Protein AF-A0A6I9N8L1-F1 (afdb_monomer_lite)

Secondary structure (DSSP, 8-state):
--HHHHHHHHHTT-------SS-GGGS-HHHHHHHHHHHHHHTT-S-EEEETTEEEETTEEE-TTSSEEEPPGGGSPP-SSSEEEEEETTTTEEEEEEHHHHHHHHHTT--EEEEEESPPP--

Structure (mmCIF, N/CA/C/O backbone):
data_AF-A0A6I9N8L1-F1
#
_entry.id   AF-A0A6I9N8L1-F1
#
loop_
_atom_site.group_PDB
_atom_site.id
_atom_site.type_symbol
_atom_site.label_atom_id
_atom_site.label_alt_id
_atom_site.label_comp_id
_atom_site.label_asym_id
_atom_site.label_entity_id
_atom_site.label_seq_id
_atom_site.pdbx_PDB_ins_code
_atom_site.Cartn_x
_atom_site.Cartn_y
_atom_site.Cartn_z
_atom_site.occupancy
_atom_site.B_iso_or_equiv
_atom_site.auth_seq_id
_atom_site.auth_comp_id
_atom_site.auth_asym_id
_atom_site.auth_atom_id
_atom_site.pdbx_PDB_model_num
ATOM 1 N N . MET A 1 1 ? 20.860 2.626 -5.245 1.00 82.62 1 MET A N 1
ATOM 2 C CA . MET A 1 1 ? 20.860 1.253 -5.802 1.00 82.62 1 MET A CA 1
ATOM 3 C C . MET A 1 1 ? 20.685 1.352 -7.313 1.00 82.62 1 MET A C 1
ATOM 5 O O . MET A 1 1 ? 19.944 2.225 -7.740 1.00 82.62 1 MET A O 1
ATOM 9 N N . SER A 1 2 ? 21.372 0.545 -8.127 1.00 91.19 2 SER A N 1
ATOM 10 C CA . SER A 1 2 ? 21.155 0.549 -9.584 1.00 91.19 2 SER A CA 1
ATOM 11 C C . SER A 1 2 ? 20.010 -0.390 -9.970 1.00 91.19 2 SER A C 1
ATOM 13 O O . SER A 1 2 ? 19.742 -1.364 -9.262 1.00 91.19 2 SER A O 1
ATOM 15 N N . LEU A 1 3 ? 19.382 -0.153 -11.124 1.00 91.50 3 LEU A N 1
ATOM 16 C CA . LEU A 1 3 ? 18.316 -1.021 -11.636 1.00 91.50 3 LEU A CA 1
ATOM 17 C C . LEU A 1 3 ? 18.774 -2.483 -11.789 1.00 91.50 3 LEU A C 1
ATOM 19 O O . LEU A 1 3 ? 18.059 -3.405 -11.408 1.00 91.50 3 LEU A O 1
ATOM 23 N N . CYS A 1 4 ? 20.001 -2.697 -12.273 1.00 93.75 4 CYS A N 1
ATOM 24 C CA . CYS A 1 4 ? 20.590 -4.032 -12.393 1.00 93.75 4 CYS A CA 1
ATOM 25 C C . CYS A 1 4 ? 20.714 -4.722 -11.025 1.00 93.75 4 CYS A C 1
ATOM 27 O O . CYS A 1 4 ? 20.247 -5.847 -10.860 1.00 93.75 4 CYS A O 1
ATOM 29 N N . SER A 1 5 ? 21.258 -4.026 -10.017 1.00 94.06 5 SER A N 1
ATOM 30 C CA . SER A 1 5 ? 21.367 -4.587 -8.662 1.00 94.06 5 SER A CA 1
ATOM 31 C C . SER A 1 5 ? 20.002 -4.903 -8.044 1.00 94.06 5 SER A C 1
ATOM 33 O O . SER A 1 5 ? 19.871 -5.885 -7.322 1.00 94.06 5 SER A O 1
ATOM 35 N N . PHE A 1 6 ? 18.974 -4.111 -8.358 1.00 92.81 6 PHE A N 1
ATOM 36 C CA . PHE A 1 6 ? 17.613 -4.341 -7.879 1.00 92.81 6 PHE A CA 1
ATOM 37 C C . PHE A 1 6 ? 17.003 -5.619 -8.458 1.00 92.81 6 PHE A C 1
ATOM 39 O O . PHE A 1 6 ? 16.453 -6.435 -7.719 1.00 92.81 6 PHE A O 1
ATOM 46 N N . HIS A 1 7 ? 17.161 -5.841 -9.765 1.00 92.38 7 HIS A N 1
ATOM 47 C CA . HIS A 1 7 ? 16.739 -7.093 -10.390 1.00 92.38 7 HIS A CA 1
ATOM 48 C C . HIS A 1 7 ? 17.521 -8.301 -9.871 1.00 92.38 7 HIS A C 1
ATOM 50 O O . HIS A 1 7 ? 16.920 -9.344 -9.619 1.00 92.38 7 HIS A O 1
ATOM 56 N N . ALA A 1 8 ? 18.834 -8.160 -9.674 1.00 95.12 8 ALA A N 1
ATOM 57 C CA . ALA A 1 8 ? 19.666 -9.227 -9.129 1.00 95.12 8 ALA A CA 1
ATOM 58 C C . ALA A 1 8 ? 19.215 -9.635 -7.717 1.00 95.12 8 ALA A C 1
ATOM 60 O O . ALA A 1 8 ? 19.004 -10.821 -7.471 1.00 95.12 8 ALA A O 1
ATOM 61 N N . GLY A 1 9 ? 18.978 -8.666 -6.825 1.00 94.06 9 GLY A N 1
ATOM 62 C CA . GLY A 1 9 ? 18.493 -8.950 -5.472 1.00 94.06 9 GLY A CA 1
ATOM 63 C C . GLY A 1 9 ? 17.115 -9.617 -5.465 1.00 94.06 9 GLY A C 1
ATOM 64 O O . GLY A 1 9 ? 16.893 -10.584 -4.744 1.00 94.06 9 GLY A O 1
ATOM 65 N N . ARG A 1 10 ? 16.199 -9.205 -6.353 1.00 90.50 10 ARG A N 1
ATOM 66 C CA . ARG A 1 10 ? 14.907 -9.898 -6.507 1.00 90.50 10 ARG A CA 1
ATOM 67 C C . ARG A 1 10 ? 15.046 -11.336 -6.989 1.00 90.50 10 ARG A C 1
ATOM 69 O O . ARG A 1 10 ? 14.332 -12.202 -6.499 1.00 90.50 10 ARG A O 1
ATOM 76 N N . CYS A 1 11 ? 15.962 -11.604 -7.919 1.00 91.88 11 CYS A N 1
ATOM 77 C CA . CYS A 1 11 ? 16.261 -12.972 -8.345 1.00 91.88 11 CYS A CA 1
ATOM 78 C C . CYS A 1 11 ? 16.812 -13.817 -7.184 1.00 91.88 11 CYS A C 1
ATOM 80 O O . CYS A 1 11 ? 16.545 -15.014 -7.111 1.00 91.88 11 CYS A O 1
ATOM 82 N N . HIS A 1 12 ? 17.552 -13.189 -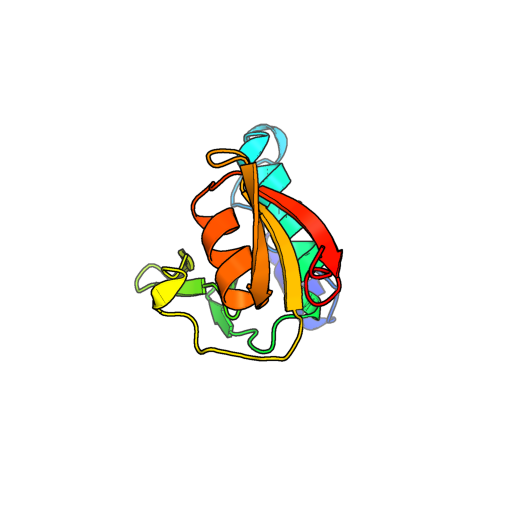6.270 1.00 94.50 12 HIS A N 1
ATOM 83 C CA . HIS A 1 12 ? 18.062 -13.807 -5.049 1.00 94.50 12 HIS A CA 1
ATOM 84 C C . HIS A 1 12 ? 17.000 -13.942 -3.936 1.00 94.50 12 HIS A C 1
ATOM 86 O O . HIS A 1 12 ? 17.258 -14.557 -2.908 1.00 94.50 12 HIS A O 1
ATOM 92 N N . SER A 1 13 ? 15.773 -13.454 -4.159 1.00 89.38 13 SER A N 1
ATOM 93 C CA . SER A 1 13 ? 14.690 -13.398 -3.161 1.00 89.38 13 SER A CA 1
ATOM 94 C C . SER A 1 13 ? 14.973 -12.467 -1.976 1.00 89.38 13 SER A C 1
ATOM 96 O O . SER A 1 13 ? 14.415 -12.647 -0.893 1.00 89.38 13 SER A O 1
ATOM 98 N N . ASP A 1 14 ? 15.803 -11.443 -2.180 1.00 92.12 14 ASP A N 1
ATOM 99 C CA . ASP A 1 14 ? 15.975 -10.375 -1.199 1.00 92.12 14 ASP A CA 1
ATOM 100 C C . ASP A 1 14 ? 14.643 -9.616 -1.016 1.00 92.12 14 ASP A C 1
ATOM 102 O O . ASP A 1 14 ? 13.927 -9.390 -2.002 1.00 92.12 14 ASP A O 1
ATOM 106 N N . PRO A 1 15 ? 14.297 -9.168 0.209 1.00 88.69 15 PRO A N 1
ATOM 107 C CA . PRO A 1 15 ? 13.039 -8.476 0.507 1.00 88.69 15 PRO A CA 1
ATOM 108 C C . PRO A 1 15 ? 13.063 -7.018 0.012 1.00 88.69 15 PRO A C 1
ATOM 110 O O . PRO A 1 15 ? 13.051 -6.063 0.789 1.00 88.69 15 PRO A O 1
ATOM 113 N N . LEU A 1 16 ? 13.146 -6.842 -1.307 1.00 90.88 16 LEU A N 1
ATOM 114 C CA . LEU A 1 16 ? 13.288 -5.555 -1.977 1.00 90.88 16 LEU A CA 1
ATOM 115 C C . LEU A 1 16 ? 11.949 -5.047 -2.515 1.00 90.88 16 LEU A C 1
ATOM 117 O O . LEU A 1 16 ? 11.338 -5.642 -3.409 1.00 90.88 16 LEU A O 1
ATOM 121 N N . PHE A 1 17 ? 11.552 -3.871 -2.035 1.00 90.75 17 PHE A N 1
ATOM 122 C CA . PHE A 1 17 ? 10.328 -3.186 -2.441 1.00 90.75 17 PHE A CA 1
ATOM 123 C C . PHE A 1 17 ? 10.644 -2.023 -3.375 1.00 90.75 17 PHE A C 1
ATOM 125 O O . PHE A 1 17 ? 11.587 -1.263 -3.153 1.00 90.75 17 PHE A O 1
ATOM 132 N N . PHE A 1 18 ? 9.852 -1.885 -4.436 1.00 90.56 18 PHE A N 1
ATOM 133 C CA . PHE A 1 18 ? 9.966 -0.741 -5.330 1.00 90.56 18 PHE A CA 1
ATOM 134 C C . PHE A 1 18 ? 9.299 0.483 -4.695 1.00 90.56 18 PHE A C 1
ATOM 136 O O . PHE A 1 18 ? 8.177 0.387 -4.198 1.00 90.56 18 PHE A O 1
ATOM 143 N N . VAL A 1 19 ? 9.994 1.623 -4.716 1.00 88.19 19 VAL A N 1
ATOM 144 C CA . VAL A 1 19 ? 9.505 2.899 -4.164 1.00 88.19 19 VAL A CA 1
ATOM 145 C C . VAL A 1 19 ? 9.225 3.889 -5.292 1.00 88.19 19 VAL A C 1
ATOM 147 O O . VAL A 1 19 ? 8.093 4.330 -5.478 1.00 88.19 19 VAL A O 1
ATOM 150 N N . SER A 1 20 ? 10.254 4.229 -6.065 1.00 86.75 20 SER A N 1
ATOM 151 C CA . SER A 1 20 ? 10.170 5.144 -7.201 1.00 86.75 20 SER A CA 1
ATOM 152 C C . SER A 1 20 ? 11.395 5.006 -8.101 1.00 86.75 20 SER A C 1
ATOM 154 O O . SER A 1 20 ? 12.426 4.469 -7.697 1.00 86.75 20 SER A O 1
ATOM 156 N N . GLU A 1 21 ? 11.291 5.525 -9.322 1.00 86.56 21 GLU A N 1
ATOM 157 C CA . GLU A 1 21 ? 12.456 5.788 -10.171 1.00 86.56 21 GLU A CA 1
ATOM 158 C C . GLU A 1 21 ? 13.108 7.117 -9.755 1.00 86.56 21 GLU A C 1
ATOM 160 O O . GLU A 1 21 ? 12.407 8.029 -9.314 1.00 86.56 21 GLU A O 1
ATOM 165 N N . GLY A 1 22 ? 14.429 7.235 -9.918 1.00 86.19 22 GLY A N 1
ATOM 166 C CA . GLY A 1 22 ? 15.188 8.451 -9.597 1.00 86.19 22 GLY A CA 1
ATOM 167 C C . GLY A 1 22 ? 15.963 8.390 -8.276 1.00 86.19 22 GLY A C 1
ATOM 168 O O . GLY A 1 22 ? 16.191 7.315 -7.717 1.00 86.19 22 GLY A O 1
ATOM 169 N N . SER A 1 23 ? 16.425 9.554 -7.817 1.00 84.88 23 SER A N 1
ATOM 170 C CA . SER A 1 23 ? 17.112 9.736 -6.534 1.00 84.88 23 SER A CA 1
ATOM 171 C C . SER A 1 23 ? 16.111 9.652 -5.373 1.00 84.88 23 SER A C 1
ATOM 173 O O . SER A 1 23 ? 14.968 10.095 -5.479 1.00 84.88 23 SER A O 1
ATOM 175 N N . CYS A 1 24 ? 16.527 9.077 -4.240 1.00 83.06 24 CYS A N 1
ATOM 176 C CA . CYS A 1 24 ? 15.659 8.985 -3.061 1.00 83.06 24 CYS A CA 1
ATOM 177 C C . CYS A 1 24 ? 15.428 10.350 -2.392 1.00 83.06 24 CYS A C 1
ATOM 179 O O . CYS A 1 24 ? 14.378 10.550 -1.789 1.00 83.06 24 CYS A O 1
ATOM 181 N N . ASP A 1 25 ? 16.378 11.283 -2.514 1.00 76.19 25 ASP A N 1
ATOM 182 C CA . ASP A 1 25 ? 16.331 12.599 -1.856 1.00 76.19 25 ASP A CA 1
ATOM 183 C C . ASP A 1 25 ? 15.210 13.503 -2.401 1.00 76.19 25 ASP A C 1
ATOM 185 O O . ASP A 1 25 ? 14.786 14.448 -1.741 1.00 76.19 25 ASP A O 1
ATOM 189 N N . GLU A 1 26 ? 14.695 13.194 -3.593 1.00 77.38 26 GLU A N 1
ATOM 190 C CA . GLU A 1 26 ? 13.583 13.904 -4.236 1.00 77.38 26 GLU A CA 1
ATOM 191 C C . GLU A 1 26 ? 12.207 13.305 -3.884 1.00 77.38 26 GLU A C 1
ATOM 193 O O . GLU A 1 26 ? 11.164 13.789 -4.340 1.00 77.38 26 GLU A O 1
ATOM 198 N N . VAL A 1 27 ? 12.170 12.232 -3.087 1.00 77.50 27 VAL A N 1
ATOM 199 C CA . VAL A 1 27 ? 10.923 11.563 -2.708 1.00 77.50 27 VAL A CA 1
ATOM 200 C C . VAL A 1 27 ? 10.242 12.335 -1.581 1.00 77.50 27 VAL A C 1
ATOM 202 O O . VAL A 1 27 ? 10.735 12.415 -0.461 1.00 77.50 27 VAL A O 1
ATOM 205 N N . ASP A 1 28 ? 9.056 12.863 -1.880 1.00 85.50 28 ASP A N 1
ATOM 206 C CA . ASP A 1 28 ? 8.158 13.479 -0.900 1.00 85.50 28 ASP A CA 1
ATOM 207 C C . ASP A 1 28 ? 7.929 12.556 0.317 1.00 85.50 28 ASP A C 1
ATOM 209 O O . ASP A 1 28 ? 7.703 11.349 0.169 1.00 85.50 28 ASP A O 1
ATOM 213 N N . ALA A 1 29 ? 7.925 13.136 1.520 1.00 86.69 29 ALA A N 1
ATOM 214 C CA . ALA A 1 29 ? 7.632 12.457 2.777 1.00 86.69 29 ALA A CA 1
ATOM 215 C C . ALA A 1 29 ? 6.350 11.605 2.725 1.00 86.69 29 ALA A C 1
ATOM 217 O O . ALA A 1 29 ? 6.340 10.494 3.253 1.00 86.69 29 ALA A O 1
ATOM 218 N N . ALA A 1 30 ? 5.297 12.061 2.039 1.00 86.00 30 ALA A N 1
ATOM 219 C CA . ALA A 1 30 ? 4.055 11.296 1.899 1.00 86.00 30 ALA A CA 1
ATOM 220 C C . ALA A 1 30 ? 4.243 10.008 1.074 1.00 86.00 30 ALA A C 1
ATOM 222 O O . ALA A 1 30 ? 3.666 8.966 1.390 1.00 86.00 30 ALA A O 1
ATOM 223 N N . LYS A 1 31 ? 5.082 10.053 0.028 1.00 85.56 31 LYS A N 1
ATOM 224 C CA . LYS A 1 31 ? 5.424 8.866 -0.774 1.00 85.56 31 LYS A CA 1
ATOM 225 C C . LYS A 1 31 ? 6.277 7.890 0.028 1.00 85.56 31 LYS A C 1
ATOM 227 O O . LYS A 1 31 ? 6.071 6.684 -0.082 1.00 85.56 31 LYS A O 1
ATOM 232 N N . LEU A 1 32 ? 7.200 8.400 0.842 1.00 88.44 32 LEU A N 1
ATOM 233 C CA . LEU A 1 32 ? 8.027 7.574 1.717 1.00 88.44 32 LEU A CA 1
ATOM 234 C C . LEU A 1 32 ? 7.190 6.890 2.811 1.00 88.44 32 LEU A C 1
ATOM 236 O O . LEU A 1 32 ? 7.343 5.692 3.042 1.00 88.44 32 LEU A O 1
ATOM 240 N N . GLU A 1 33 ? 6.270 7.620 3.449 1.00 90.50 33 GLU A N 1
ATOM 241 C CA . GLU A 1 33 ? 5.335 7.059 4.432 1.00 90.50 33 GLU A CA 1
ATOM 242 C C . GLU A 1 33 ? 4.480 5.949 3.808 1.00 90.50 33 GLU A C 1
ATOM 244 O O . GLU A 1 33 ? 4.343 4.865 4.384 1.00 90.50 33 GLU A O 1
ATOM 249 N N . TRP A 1 34 ? 3.960 6.186 2.599 1.00 92.12 34 TRP A N 1
ATOM 250 C CA . TRP A 1 34 ? 3.238 5.168 1.845 1.00 92.12 34 TRP A CA 1
ATOM 251 C C . TRP A 1 34 ? 4.106 3.943 1.553 1.00 92.12 34 TRP A C 1
ATOM 253 O O . TRP A 1 34 ? 3.666 2.824 1.804 1.00 92.12 34 TRP A O 1
ATOM 263 N N . ALA A 1 35 ? 5.337 4.125 1.072 1.00 92.25 35 ALA A N 1
ATOM 264 C CA . ALA A 1 35 ? 6.220 3.014 0.735 1.00 92.25 35 ALA A CA 1
ATOM 265 C C . ALA A 1 35 ? 6.549 2.142 1.958 1.00 92.25 35 ALA A C 1
ATOM 267 O O . ALA A 1 35 ? 6.506 0.916 1.865 1.00 92.25 35 ALA A O 1
ATOM 268 N N . ASN A 1 36 ? 6.791 2.765 3.116 1.00 92.50 36 ASN A N 1
ATOM 269 C CA . ASN A 1 36 ? 7.011 2.060 4.380 1.00 92.50 36 ASN A CA 1
ATOM 270 C C . ASN A 1 36 ? 5.769 1.276 4.818 1.00 92.50 36 ASN A C 1
ATOM 272 O O . ASN A 1 36 ? 5.864 0.096 5.158 1.00 92.50 36 ASN A O 1
ATOM 276 N N . PHE A 1 37 ? 4.591 1.904 4.772 1.00 95.25 37 PHE A N 1
ATOM 277 C CA . PHE A 1 37 ? 3.331 1.226 5.075 1.00 95.25 37 PHE A CA 1
ATOM 278 C C . PHE A 1 37 ? 3.101 0.028 4.142 1.00 95.25 37 PHE A C 1
ATOM 280 O O . PHE A 1 37 ? 2.799 -1.075 4.595 1.00 95.25 37 PHE A O 1
ATOM 287 N N . ARG A 1 38 ? 3.285 0.242 2.836 1.00 95.25 38 ARG A N 1
ATOM 288 C CA . ARG A 1 38 ? 3.094 -0.757 1.783 1.00 95.25 38 ARG A CA 1
ATOM 289 C C . ARG A 1 38 ? 4.036 -1.948 1.958 1.00 95.25 38 ARG A C 1
ATOM 291 O O . ARG A 1 38 ? 3.589 -3.086 1.859 1.00 95.25 38 ARG A O 1
ATOM 298 N N . ALA A 1 39 ? 5.308 -1.699 2.274 1.00 94.00 39 ALA A N 1
ATOM 299 C CA . ALA A 1 39 ? 6.285 -2.745 2.566 1.00 94.00 39 ALA A CA 1
ATOM 300 C C . ALA A 1 39 ? 5.909 -3.548 3.823 1.00 94.00 39 ALA A C 1
ATOM 302 O O . ALA A 1 39 ? 5.909 -4.776 3.775 1.00 94.00 39 ALA A O 1
ATOM 303 N N . ASN A 1 40 ? 5.497 -2.888 4.912 1.00 94.06 40 ASN A N 1
ATOM 304 C CA . ASN A 1 40 ? 5.085 -3.564 6.151 1.00 94.06 40 ASN A CA 1
ATOM 305 C C . ASN A 1 40 ? 3.854 -4.466 5.969 1.00 94.06 40 ASN A C 1
ATOM 307 O O . ASN A 1 40 ? 3.736 -5.493 6.633 1.00 94.06 40 ASN A O 1
ATOM 311 N N . MET A 1 41 ? 2.944 -4.093 5.068 1.00 95.06 41 MET A N 1
ATOM 312 C CA . MET A 1 41 ? 1.729 -4.862 4.785 1.00 95.06 41 MET A CA 1
ATOM 313 C C . MET A 1 41 ? 1.920 -5.946 3.716 1.00 95.06 41 MET A C 1
ATOM 315 O O . MET A 1 41 ? 1.080 -6.839 3.598 1.00 95.06 41 MET A O 1
ATOM 319 N N . SER A 1 42 ? 3.013 -5.900 2.949 1.00 94.31 42 SER A N 1
ATOM 320 C CA . SER A 1 42 ? 3.260 -6.787 1.801 1.00 94.31 42 SER A CA 1
ATOM 321 C C . SER A 1 42 ? 3.182 -8.279 2.139 1.00 94.31 42 SER A C 1
ATOM 323 O O . SER A 1 42 ? 2.553 -9.044 1.412 1.00 94.31 42 SER A O 1
ATOM 325 N N . SER A 1 43 ? 3.759 -8.691 3.271 1.00 92.88 43 SER A N 1
ATOM 326 C CA . SER A 1 43 ? 3.810 -10.090 3.712 1.00 92.88 43 SER A CA 1
ATOM 327 C C . SER A 1 43 ? 2.451 -10.641 4.145 1.00 92.88 43 SER A C 1
ATOM 329 O O . SER A 1 43 ? 2.259 -11.854 4.148 1.00 92.88 43 SER A O 1
ATOM 331 N N . LYS A 1 44 ? 1.506 -9.760 4.494 1.00 94.00 44 LYS A N 1
ATOM 332 C CA . LYS A 1 44 ? 0.132 -10.124 4.859 1.00 94.00 44 LYS A CA 1
ATOM 333 C C . LYS A 1 44 ? -0.793 -10.200 3.638 1.00 94.00 44 LYS A C 1
ATOM 335 O O . LYS A 1 44 ? -1.887 -10.747 3.751 1.00 94.00 44 LYS A O 1
ATOM 340 N N . SER A 1 45 ? -0.377 -9.656 2.490 1.00 93.69 45 SER A N 1
ATOM 341 C CA . SER A 1 45 ? -1.182 -9.663 1.267 1.00 93.69 45 SER A CA 1
ATOM 342 C C . SER A 1 45 ? -1.332 -11.078 0.721 1.00 93.69 45 SER A C 1
ATOM 344 O O . SER A 1 45 ? -0.343 -11.784 0.513 1.00 93.69 45 SER A O 1
ATOM 346 N N . SER A 1 46 ? -2.570 -11.462 0.409 1.00 92.44 46 SER A N 1
ATOM 347 C CA . SER A 1 46 ? -2.868 -12.735 -0.258 1.00 92.44 46 SER A CA 1
ATOM 348 C C . SER A 1 46 ? -2.489 -12.743 -1.747 1.00 92.44 46 SER A C 1
ATOM 350 O O . SER A 1 46 ? -2.369 -13.810 -2.349 1.00 92.44 46 SER A O 1
ATOM 352 N N . ALA A 1 47 ? -2.264 -11.562 -2.334 1.00 92.44 47 ALA A N 1
ATOM 353 C CA . ALA A 1 47 ? -1.868 -11.381 -3.726 1.00 92.44 47 ALA A CA 1
ATOM 354 C C . ALA A 1 47 ? -0.538 -10.624 -3.835 1.00 92.44 47 ALA A C 1
ATOM 356 O O . ALA A 1 47 ? -0.336 -9.605 -3.172 1.00 92.44 47 ALA A O 1
ATOM 357 N N . GLN A 1 48 ? 0.361 -11.115 -4.685 1.00 93.75 48 GLN A N 1
ATOM 358 C CA . GLN A 1 48 ? 1.628 -10.468 -5.031 1.00 93.75 48 GLN A CA 1
ATOM 359 C C . GLN A 1 48 ? 1.841 -10.624 -6.539 1.00 93.75 48 GLN A C 1
ATOM 361 O O . GLN A 1 48 ? 2.408 -11.608 -7.008 1.00 93.75 48 GLN A O 1
ATOM 366 N N . GLU A 1 49 ? 1.314 -9.677 -7.310 1.00 93.69 49 GLU A N 1
ATOM 367 C CA . GLU A 1 49 ? 1.297 -9.730 -8.772 1.00 93.69 49 GLU A CA 1
ATOM 368 C C . GLU A 1 4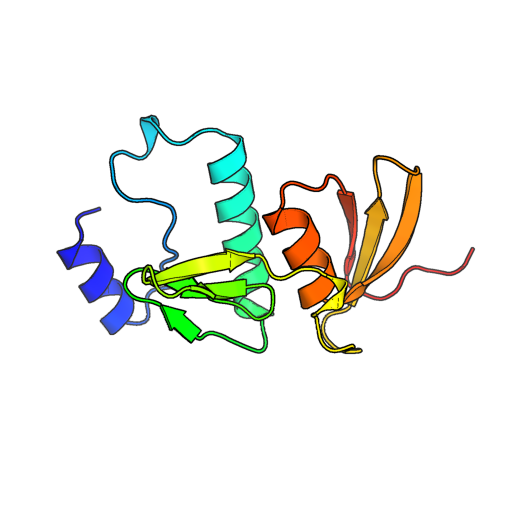9 ? 2.456 -8.917 -9.367 1.00 93.69 49 GLU A C 1
ATOM 370 O O . GLU A 1 49 ? 2.519 -7.701 -9.162 1.00 93.69 49 GLU A O 1
ATOM 375 N N . PRO A 1 50 ? 3.367 -9.528 -10.143 1.00 92.94 50 PRO A N 1
ATOM 376 C CA . PRO A 1 50 ? 4.426 -8.785 -10.817 1.00 92.94 50 PRO A CA 1
ATOM 377 C C . PRO A 1 50 ? 3.868 -7.728 -11.785 1.00 92.94 50 PRO A C 1
ATOM 379 O O . PRO A 1 50 ? 3.076 -8.031 -12.678 1.00 92.94 50 PRO A O 1
ATOM 382 N N . CYS A 1 51 ? 4.334 -6.486 -11.658 1.00 94.69 51 CYS A N 1
ATOM 383 C CA . CYS A 1 51 ? 3.952 -5.353 -12.498 1.00 94.69 51 CYS A CA 1
ATOM 384 C C . CYS A 1 51 ? 5.194 -4.538 -12.892 1.00 94.69 51 CYS A C 1
ATOM 386 O O . CYS A 1 51 ? 5.485 -3.477 -12.339 1.00 94.69 51 CYS A O 1
ATOM 388 N N . ASN A 1 52 ? 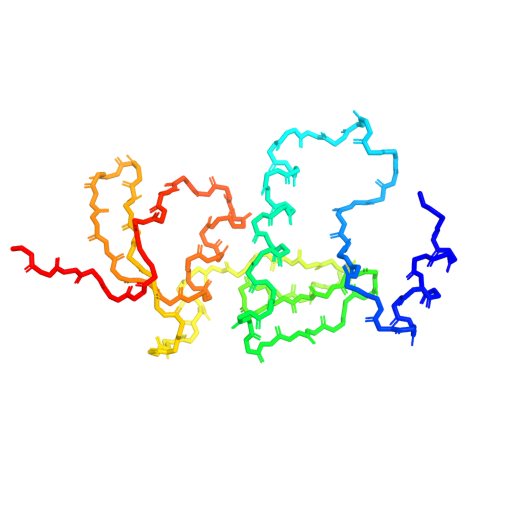5.941 -5.052 -13.876 1.00 92.69 52 ASN A N 1
ATOM 389 C CA . ASN A 1 52 ? 7.218 -4.490 -14.329 1.00 92.69 52 ASN A CA 1
ATOM 390 C C . ASN A 1 52 ? 8.256 -4.398 -13.191 1.00 92.69 52 ASN A C 1
ATOM 392 O O . ASN A 1 52 ? 8.746 -5.428 -12.732 1.00 92.69 52 ASN A O 1
ATOM 396 N N . LEU A 1 53 ? 8.591 -3.186 -12.735 1.00 91.06 53 LEU A N 1
ATOM 397 C CA . LEU A 1 53 ? 9.522 -2.962 -11.628 1.00 91.06 53 LEU A CA 1
ATOM 398 C C . LEU A 1 53 ? 8.848 -3.051 -10.263 1.00 91.06 53 LEU A C 1
ATOM 400 O O . LEU A 1 53 ? 9.552 -3.089 -9.262 1.00 91.06 53 LEU A O 1
ATOM 404 N N . ASP A 1 54 ? 7.528 -3.136 -10.190 1.00 93.50 54 ASP A N 1
ATOM 405 C CA . ASP A 1 54 ? 6.791 -3.213 -8.934 1.00 93.50 54 ASP A CA 1
ATOM 406 C C . ASP A 1 54 ? 6.077 -4.565 -8.788 1.00 93.50 54 ASP A C 1
ATOM 408 O O . ASP A 1 54 ? 6.000 -5.356 -9.729 1.00 93.50 54 ASP A O 1
ATOM 412 N N . THR A 1 55 ? 5.558 -4.824 -7.597 1.00 94.62 55 THR A N 1
ATOM 413 C CA . THR A 1 55 ? 4.693 -5.958 -7.274 1.00 94.62 55 THR A CA 1
ATOM 414 C C . THR A 1 55 ? 3.407 -5.385 -6.712 1.00 94.62 55 THR A C 1
ATOM 416 O O . THR A 1 55 ? 3.465 -4.738 -5.674 1.00 94.62 55 THR A O 1
ATOM 419 N N . CYS A 1 56 ? 2.271 -5.579 -7.376 1.00 96.19 56 CYS A N 1
ATOM 420 C CA . CYS A 1 56 ? 0.988 -5.080 -6.892 1.00 96.19 56 CYS A CA 1
ATOM 421 C C . CYS A 1 56 ? 0.381 -6.053 -5.883 1.00 96.19 56 CYS A C 1
ATOM 423 O O . CYS A 1 56 ? 0.420 -7.270 -6.075 1.00 96.19 56 CYS A O 1
ATOM 425 N N . TYR A 1 57 ? -0.194 -5.505 -4.818 1.00 96.12 57 TYR A N 1
ATOM 426 C CA . TYR A 1 57 ? -0.814 -6.282 -3.745 1.00 96.12 57 TYR A CA 1
ATOM 427 C C . TYR A 1 57 ? -2.338 -6.322 -3.879 1.00 96.12 57 TYR A C 1
ATOM 429 O O . TYR A 1 57 ? -2.907 -5.723 -4.788 1.00 96.12 57 TYR A O 1
ATOM 437 N N . GLU A 1 58 ? -3.039 -7.007 -2.972 1.00 95.44 58 GLU A N 1
ATOM 438 C CA . GLU A 1 58 ? -4.494 -7.202 -3.080 1.00 95.44 58 GLU A CA 1
ATOM 439 C C . GLU A 1 58 ? -5.306 -5.893 -3.127 1.00 95.44 58 GLU A C 1
ATOM 441 O O . GLU A 1 58 ? -6.367 -5.859 -3.752 1.00 95.44 58 GLU A O 1
ATOM 446 N N . TRP A 1 59 ? -4.773 -4.798 -2.575 1.00 96.25 59 TRP A N 1
ATOM 447 C CA . TRP A 1 59 ? -5.344 -3.443 -2.623 1.00 96.25 59 TRP A CA 1
ATOM 448 C C . TRP A 1 59 ? -4.998 -2.635 -3.891 1.00 96.25 59 TRP A C 1
ATOM 450 O O . TRP A 1 59 ? -5.430 -1.489 -4.038 1.00 96.25 59 TRP A O 1
ATOM 460 N N . GLU A 1 60 ? -4.238 -3.208 -4.823 1.00 97.19 60 GLU A N 1
ATOM 461 C CA . GLU A 1 60 ? -3.775 -2.582 -6.065 1.00 97.19 60 GLU A CA 1
ATOM 462 C C . GLU A 1 60 ? -4.127 -3.432 -7.292 1.00 97.19 60 GLU A C 1
ATOM 464 O O . GLU A 1 60 ? -4.395 -4.629 -7.201 1.00 97.19 60 GLU A O 1
ATOM 469 N N . THR A 1 61 ? -4.096 -2.804 -8.466 1.00 96.00 61 THR A N 1
ATOM 470 C CA . THR A 1 61 ? -4.173 -3.470 -9.771 1.00 96.00 61 THR A CA 1
ATOM 471 C C . THR A 1 61 ? -3.024 -2.990 -10.653 1.00 96.00 61 THR A C 1
ATOM 473 O O . THR A 1 61 ? -2.733 -1.792 -10.700 1.00 96.00 61 THR A O 1
ATOM 476 N N . CYS A 1 62 ? -2.399 -3.896 -11.409 1.00 96.00 62 CYS A N 1
ATOM 477 C CA . CYS A 1 62 ? -1.427 -3.512 -12.430 1.00 96.00 62 CYS A CA 1
ATOM 478 C C . CYS A 1 62 ? -2.133 -2.819 -13.608 1.00 96.00 62 CYS A C 1
ATOM 480 O O . CYS A 1 62 ? -2.878 -3.438 -14.367 1.00 96.00 62 CYS A O 1
ATOM 482 N N . SER A 1 63 ? -1.916 -1.512 -13.757 1.00 93.62 63 SER A N 1
ATOM 483 C CA . SER A 1 63 ? -2.513 -0.719 -14.837 1.00 93.62 63 SER A CA 1
ATOM 484 C C . SER A 1 63 ? -1.888 -1.021 -16.206 1.00 93.62 63 SER A C 1
ATOM 486 O O . SER A 1 63 ? -0.798 -1.590 -16.312 1.00 93.62 63 SER A O 1
ATOM 488 N N . ALA A 1 64 ? -2.538 -0.560 -17.282 1.00 91.25 64 ALA A N 1
ATOM 489 C CA . ALA A 1 64 ? -2.007 -0.663 -18.646 1.00 91.25 64 ALA A CA 1
ATOM 490 C C . ALA A 1 64 ? -0.621 -0.004 -18.808 1.00 91.25 64 ALA A C 1
ATOM 492 O O . ALA A 1 64 ? 0.192 -0.469 -19.602 1.00 91.25 64 ALA A O 1
ATOM 493 N N . LEU A 1 65 ? -0.322 1.025 -18.002 1.00 91.62 65 LEU A N 1
ATOM 494 C CA . LEU A 1 65 ? 0.980 1.702 -17.950 1.00 91.62 65 LEU A CA 1
ATOM 495 C C . LEU A 1 65 ? 2.043 0.930 -17.150 1.00 91.62 65 LEU A C 1
ATOM 497 O O . LEU A 1 65 ? 3.109 1.476 -16.878 1.00 91.62 65 LEU A O 1
ATOM 501 N N . LYS A 1 66 ? 1.758 -0.316 -16.747 1.00 92.06 66 LYS A N 1
ATOM 502 C CA . LYS A 1 66 ? 2.651 -1.169 -15.947 1.00 92.06 66 LYS A CA 1
ATOM 503 C C . LYS A 1 66 ? 3.079 -0.519 -14.627 1.00 92.06 66 LYS A C 1
ATOM 505 O O . LYS A 1 66 ? 4.229 -0.622 -14.210 1.00 92.06 66 LYS A O 1
ATOM 510 N N . LYS A 1 67 ? 2.124 0.152 -13.982 1.00 92.56 67 LYS A N 1
ATOM 511 C CA . LYS A 1 67 ? 2.246 0.721 -12.633 1.00 92.56 67 LYS A CA 1
ATOM 512 C C . LYS A 1 67 ? 1.109 0.214 -11.758 1.00 92.56 67 LYS A C 1
ATOM 514 O O . LYS A 1 67 ? -0.012 0.072 -12.259 1.00 92.56 67 LYS A O 1
ATOM 519 N N . CYS A 1 68 ? 1.378 -0.007 -10.477 1.00 95.50 68 CYS A N 1
ATOM 520 C CA . CYS A 1 68 ? 0.336 -0.349 -9.517 1.00 95.50 68 CYS A CA 1
ATOM 521 C C . CYS A 1 68 ? -0.573 0.860 -9.278 1.00 95.50 68 CYS A C 1
ATOM 523 O O . CYS A 1 68 ? -0.109 1.957 -8.971 1.00 95.50 68 CYS A O 1
ATOM 525 N N . ALA A 1 69 ? -1.872 0.658 -9.472 1.00 95.31 69 ALA A N 1
ATOM 526 C CA . ALA A 1 69 ? -2.908 1.647 -9.219 1.00 95.31 69 ALA A CA 1
ATOM 527 C C . ALA A 1 69 ? -3.786 1.179 -8.058 1.00 95.31 69 ALA A C 1
ATOM 529 O O . ALA A 1 69 ? -4.147 0.004 -7.989 1.00 95.31 69 ALA A O 1
ATOM 530 N N . CYS A 1 70 ? -4.146 2.097 -7.163 1.00 96.38 70 CYS A N 1
ATOM 531 C CA . CYS A 1 70 ? -5.005 1.800 -6.021 1.00 96.38 70 CYS A CA 1
ATOM 532 C C . CYS A 1 70 ? -6.393 1.338 -6.481 1.00 96.38 70 CYS A C 1
ATOM 534 O O . CYS A 1 70 ? -7.020 1.991 -7.321 1.00 96.38 70 CYS A O 1
ATOM 536 N N . LYS A 1 71 ? -6.905 0.258 -5.889 1.00 95.94 71 LYS A N 1
ATOM 537 C CA . LYS A 1 71 ? -8.322 -0.108 -6.009 1.00 95.94 71 LYS A CA 1
ATOM 538 C C . LYS A 1 71 ? -9.180 0.838 -5.172 1.00 95.94 71 LYS A C 1
ATOM 540 O O . LYS A 1 71 ? -8.705 1.436 -4.205 1.00 95.94 71 LYS A O 1
ATOM 545 N N . ALA A 1 72 ? -10.469 0.947 -5.491 1.00 95.31 72 ALA A N 1
ATOM 546 C CA . ALA A 1 72 ? -11.402 1.514 -4.527 1.00 95.31 72 ALA A CA 1
ATOM 547 C C . ALA A 1 72 ? -11.676 0.471 -3.434 1.00 95.31 72 ALA A C 1
ATOM 549 O O . ALA A 1 72 ? -11.884 -0.699 -3.738 1.00 95.31 72 ALA A O 1
ATOM 550 N N . ALA A 1 73 ? -11.765 0.884 -2.167 1.00 93.62 73 ALA A N 1
ATOM 551 C CA . ALA A 1 73 ? -12.028 -0.044 -1.057 1.00 93.62 73 ALA A CA 1
ATOM 552 C C . ALA A 1 73 ? -13.341 -0.843 -1.215 1.00 93.62 73 ALA A C 1
ATOM 554 O O . ALA A 1 73 ? -13.483 -1.926 -0.668 1.00 93.62 73 ALA A O 1
ATOM 555 N N . ARG A 1 74 ? -14.310 -0.331 -1.986 1.00 92.69 74 ARG A N 1
ATOM 556 C CA . ARG A 1 74 ? -15.553 -1.053 -2.320 1.00 92.69 74 ARG A CA 1
ATOM 557 C C . ARG A 1 74 ? -15.354 -2.208 -3.310 1.00 92.69 74 ARG A C 1
ATOM 559 O O . ARG A 1 74 ? -16.211 -3.079 -3.373 1.00 92.69 74 ARG A O 1
ATOM 566 N N . ASP A 1 75 ? -14.267 -2.175 -4.080 1.00 94.38 75 ASP A N 1
ATOM 567 C CA . ASP A 1 75 ? -13.907 -3.196 -5.067 1.00 94.38 75 ASP A CA 1
ATOM 568 C C . ASP A 1 75 ? -13.067 -4.314 -4.420 1.00 94.38 75 ASP A C 1
ATOM 570 O O . ASP A 1 75 ? -12.751 -5.311 -5.068 1.00 94.38 75 ASP A O 1
ATOM 574 N N . CYS A 1 76 ? -12.703 -4.162 -3.140 1.00 92.62 76 CYS A N 1
ATOM 575 C CA . CYS A 1 76 ? -12.062 -5.213 -2.368 1.00 92.62 76 CYS A CA 1
ATOM 576 C C . CYS A 1 76 ? -13.061 -6.334 -2.051 1.00 92.62 76 CYS A C 1
ATOM 578 O O . CYS A 1 76 ? -14.159 -6.058 -1.550 1.00 92.62 76 CYS A O 1
ATOM 580 N N . PRO A 1 77 ? -12.703 -7.605 -2.306 1.00 89.38 77 PRO A N 1
ATOM 581 C CA . PRO A 1 77 ? -13.513 -8.724 -1.858 1.00 89.38 77 PRO A CA 1
ATOM 582 C C . PRO A 1 77 ? -13.548 -8.726 -0.328 1.00 89.38 77 PRO A C 1
ATOM 584 O O . PRO A 1 77 ? -12.527 -8.522 0.326 1.00 89.38 77 PRO A O 1
ATOM 587 N N . ARG A 1 78 ? -14.728 -8.965 0.252 1.00 84.38 78 ARG A N 1
ATOM 588 C CA . ARG A 1 78 ? -14.846 -9.087 1.708 1.00 84.38 78 ARG A CA 1
ATOM 589 C C . ARG A 1 78 ? -14.079 -10.321 2.163 1.00 84.38 78 ARG A C 1
ATOM 591 O O . ARG A 1 78 ? -14.371 -11.424 1.707 1.00 84.38 78 ARG A O 1
ATOM 598 N N . SER A 1 79 ? -13.138 -10.113 3.070 1.00 83.38 79 SER A N 1
ATOM 599 C CA . SER A 1 79 ? -12.338 -11.162 3.690 1.00 83.38 79 SER A CA 1
ATOM 600 C C . SER A 1 79 ? -12.420 -11.019 5.205 1.00 83.38 79 SER A C 1
ATOM 602 O O . SER A 1 79 ? -12.477 -9.906 5.716 1.00 83.38 79 SER A O 1
ATOM 604 N N . GLU A 1 80 ? -12.434 -12.139 5.923 1.00 81.69 80 GLU A N 1
ATOM 605 C CA . GLU A 1 80 ? -12.268 -12.157 7.385 1.00 81.69 80 GLU A CA 1
ATOM 606 C C . GLU A 1 80 ? -10.805 -12.412 7.790 1.00 81.69 80 GLU A C 1
ATOM 608 O O . GLU A 1 80 ? -10.471 -12.433 8.974 1.00 81.69 80 GLU A O 1
ATOM 613 N N . ALA A 1 81 ? -9.913 -12.599 6.812 1.00 84.62 81 ALA A N 1
ATOM 614 C CA . ALA A 1 81 ? -8.485 -12.747 7.048 1.00 84.62 81 ALA A CA 1
ATOM 615 C C . ALA A 1 81 ? -7.810 -11.375 7.185 1.00 84.62 81 ALA A C 1
ATOM 617 O O . ALA A 1 81 ? -8.155 -10.434 6.473 1.00 84.62 81 ALA A O 1
ATOM 618 N N . ASN A 1 82 ? -6.805 -11.288 8.065 1.00 90.25 82 ASN A N 1
ATOM 619 C CA . ASN A 1 82 ? -6.006 -10.078 8.294 1.00 90.25 82 ASN A CA 1
ATOM 620 C C . ASN A 1 82 ? -6.883 -8.837 8.535 1.00 90.25 82 ASN A C 1
ATOM 622 O O . ASN A 1 82 ? -6.819 -7.850 7.803 1.00 90.25 82 ASN A O 1
ATOM 626 N N . MET A 1 83 ? -7.739 -8.919 9.555 1.00 95.12 83 MET A N 1
ATOM 627 C CA . MET A 1 83 ? -8.582 -7.807 9.993 1.00 95.12 83 MET A CA 1
ATOM 628 C C . MET A 1 83 ? -7.779 -6.792 10.804 1.00 95.12 83 MET A C 1
ATOM 630 O O . MET A 1 83 ? -6.847 -7.156 11.520 1.00 95.12 83 MET A O 1
ATOM 634 N N . PHE A 1 84 ? -8.189 -5.531 10.737 1.00 95.50 84 PHE A N 1
ATOM 635 C CA . PHE A 1 84 ? -7.610 -4.426 11.489 1.00 95.50 84 PHE A CA 1
ATOM 636 C C . PHE A 1 84 ? -8.704 -3.546 12.069 1.00 95.50 84 PHE A C 1
ATOM 638 O O . PHE A 1 84 ? -9.685 -3.217 11.393 1.00 95.50 84 PHE A O 1
ATOM 645 N N . CYS A 1 85 ? -8.504 -3.102 13.303 1.00 96.06 85 CYS A N 1
ATOM 646 C CA . CYS A 1 85 ? -9.326 -2.071 13.888 1.00 96.06 85 CYS A CA 1
ATOM 647 C C . CYS A 1 85 ? -8.710 -0.714 13.582 1.00 96.06 85 CYS A C 1
ATOM 649 O O . CYS A 1 85 ? -7.593 -0.414 14.010 1.00 96.06 85 CYS A O 1
ATOM 651 N N . VAL A 1 86 ? -9.444 0.118 12.847 1.00 95.75 86 VAL A N 1
ATOM 652 C CA . VAL A 1 86 ? -8.951 1.426 12.422 1.00 95.75 86 VAL A CA 1
ATOM 653 C C . VAL A 1 86 ? -9.844 2.551 12.912 1.00 95.75 86 VAL A C 1
ATOM 655 O O . VAL A 1 86 ? -11.073 2.444 12.917 1.00 95.75 86 VAL A O 1
ATOM 658 N N . LYS A 1 87 ? -9.218 3.664 13.290 1.00 95.50 87 LYS A N 1
ATOM 659 C CA . LYS A 1 87 ? -9.878 4.926 13.607 1.00 95.50 87 LYS A CA 1
ATOM 660 C C . LYS A 1 87 ? -9.786 5.856 12.404 1.00 95.50 87 LYS A C 1
ATOM 662 O O . LYS A 1 87 ? -8.709 6.305 12.023 1.00 95.50 87 LYS A O 1
ATOM 667 N N . LEU A 1 88 ? -10.930 6.172 11.807 1.00 93.81 88 LEU A N 1
ATOM 668 C CA . LEU A 1 88 ? -11.014 7.102 10.685 1.00 93.81 88 LEU A CA 1
ATOM 669 C C . LEU A 1 88 ? -10.879 8.536 11.204 1.00 93.81 88 LEU A C 1
ATOM 671 O O . LEU A 1 88 ? -11.804 9.066 11.820 1.00 93.81 88 LEU A O 1
ATOM 675 N N . THR A 1 89 ? -9.757 9.197 10.923 1.00 91.12 89 THR A N 1
ATOM 676 C CA . THR A 1 89 ? -9.418 10.504 11.515 1.00 91.12 89 THR A CA 1
ATOM 677 C C . THR A 1 89 ? -10.444 11.592 11.182 1.00 91.12 89 THR A C 1
ATOM 679 O O . THR A 1 89 ? -10.768 12.424 12.027 1.00 91.12 89 THR A O 1
ATOM 682 N N . ARG A 1 90 ? -11.033 11.563 9.979 1.00 88.56 90 ARG A N 1
ATOM 683 C CA . ARG A 1 90 ? -12.043 12.550 9.549 1.00 88.56 90 ARG A CA 1
ATOM 684 C C . ARG A 1 90 ? -13.372 12.459 10.299 1.00 88.56 90 ARG A C 1
ATOM 686 O O . ARG A 1 90 ? -13.988 13.484 10.556 1.00 88.56 90 ARG A O 1
ATOM 693 N N . THR A 1 91 ? -13.838 11.252 10.611 1.00 89.19 91 THR A N 1
ATOM 694 C CA . THR A 1 91 ? -15.148 11.030 11.252 1.00 89.19 91 THR A CA 1
ATOM 695 C C . THR A 1 91 ? -15.032 10.669 12.727 1.00 89.19 91 THR A C 1
ATOM 697 O O . THR A 1 91 ? -16.053 10.556 13.399 1.00 89.19 91 THR A O 1
ATOM 700 N N . GLN A 1 92 ? -13.805 10.452 13.215 1.00 90.12 92 GLN A N 1
ATOM 701 C CA . GLN A 1 92 ? -13.492 9.928 14.547 1.00 90.12 92 GLN A CA 1
ATOM 702 C C . GLN A 1 92 ? -14.210 8.601 14.859 1.00 90.12 92 GLN A C 1
ATOM 704 O O . GLN A 1 92 ? -14.374 8.240 16.021 1.00 90.12 92 GLN A O 1
ATOM 709 N N . ARG A 1 93 ? -14.638 7.862 13.824 1.00 90.81 93 ARG A N 1
ATOM 710 C CA . ARG A 1 93 ? -15.298 6.560 13.967 1.00 90.81 93 ARG A CA 1
ATOM 711 C C . ARG A 1 93 ? -14.280 5.437 13.897 1.00 90.81 93 ARG A C 1
ATOM 713 O O . ARG A 1 93 ? -13.387 5.458 13.052 1.00 90.81 93 ARG A O 1
ATOM 720 N N . THR A 1 94 ? -14.490 4.437 14.735 1.00 94.44 94 THR A N 1
A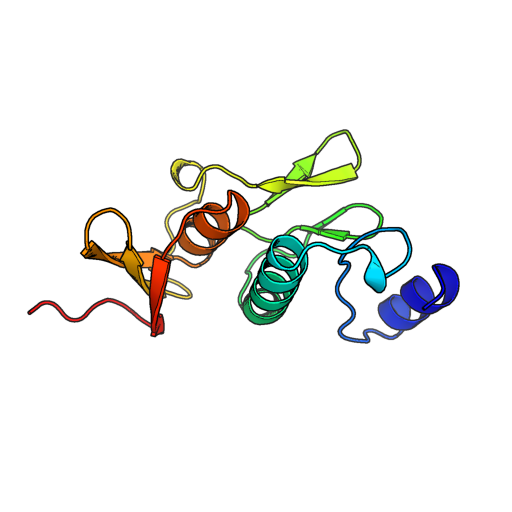TOM 721 C CA . THR A 1 94 ? -13.700 3.210 14.768 1.00 94.44 94 THR A CA 1
ATOM 722 C C . THR A 1 94 ? -14.447 2.103 14.027 1.00 94.44 94 THR A C 1
ATOM 724 O O . THR A 1 94 ? -15.661 1.964 14.192 1.00 94.44 94 THR A O 1
ATOM 727 N N . ARG A 1 95 ? -13.760 1.347 13.165 1.00 93.19 95 ARG A N 1
ATOM 7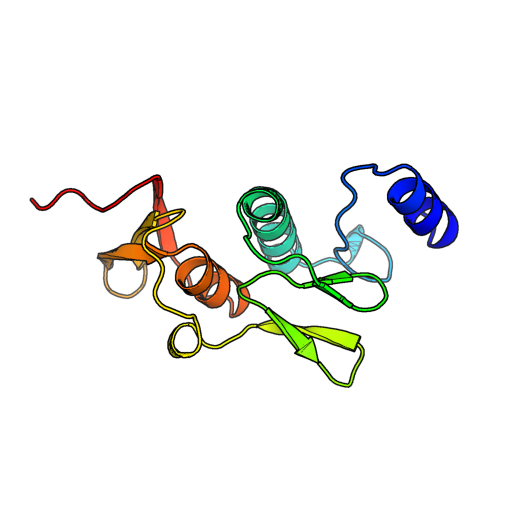28 C CA . ARG A 1 95 ? -14.359 0.246 12.396 1.00 93.19 95 ARG A CA 1
ATOM 729 C C . ARG A 1 95 ? -13.333 -0.847 12.100 1.00 93.19 95 ARG A C 1
ATOM 731 O O . ARG A 1 95 ? -12.181 -0.546 11.808 1.00 93.19 95 ARG A O 1
ATOM 738 N N . SER A 1 96 ? -13.786 -2.099 12.103 1.00 95.06 96 SER A N 1
ATOM 739 C CA . SER A 1 96 ? -13.026 -3.244 11.595 1.00 95.06 96 SER A CA 1
ATOM 740 C C . SER A 1 96 ? -12.974 -3.225 10.063 1.00 95.06 96 SER A C 1
ATOM 742 O O . SER A 1 96 ? -14.015 -3.088 9.410 1.00 95.06 96 SER A O 1
ATOM 744 N N . MET A 1 97 ? -11.786 -3.383 9.489 1.00 94.81 97 MET A N 1
ATOM 745 C CA . MET A 1 97 ? -11.559 -3.446 8.044 1.00 94.81 97 MET A CA 1
ATOM 746 C C . MET A 1 97 ? -10.587 -4.576 7.711 1.00 94.81 97 MET A C 1
ATOM 748 O O . MET A 1 97 ? -9.639 -4.805 8.455 1.00 94.81 97 MET A O 1
ATOM 752 N N . ASP A 1 98 ? -10.819 -5.268 6.598 1.00 95.38 98 ASP A N 1
ATOM 753 C CA . ASP A 1 98 ? -9.836 -6.195 6.034 1.00 95.38 98 ASP A CA 1
ATOM 754 C C . ASP A 1 98 ? -8.627 -5.444 5.453 1.00 95.38 98 ASP A C 1
ATOM 756 O O . ASP A 1 98 ? -8.676 -4.230 5.203 1.00 95.38 98 ASP A O 1
ATOM 760 N N . LEU A 1 99 ? -7.534 -6.182 5.243 1.00 96.25 99 LEU A N 1
ATOM 761 C CA . LEU A 1 99 ? -6.282 -5.652 4.713 1.00 96.25 99 LEU A CA 1
ATOM 762 C C . LEU A 1 99 ? -6.468 -4.929 3.373 1.00 96.25 99 LEU A C 1
ATOM 764 O O . LEU A 1 99 ? -6.001 -3.796 3.236 1.00 96.25 99 LEU A O 1
ATOM 768 N N . CYS A 1 100 ? -7.188 -5.530 2.420 1.00 96.38 100 CYS A N 1
ATOM 769 C CA . CYS A 1 100 ? -7.439 -4.925 1.113 1.00 96.38 100 CYS A CA 1
ATOM 770 C C . CYS A 1 100 ? -8.102 -3.552 1.257 1.00 96.38 100 CYS A C 1
ATOM 772 O O . CYS A 1 100 ? -7.596 -2.551 0.751 1.00 96.38 100 CYS A O 1
ATOM 774 N N . SER A 1 101 ? -9.212 -3.482 1.988 1.00 95.88 101 SER A N 1
ATOM 775 C CA . SER A 1 101 ? -10.007 -2.268 2.158 1.00 95.88 101 SER A CA 1
ATOM 776 C C . SER A 1 101 ? -9.225 -1.182 2.894 1.00 95.88 101 SER A C 1
ATOM 778 O O . SER A 1 101 ? -9.264 -0.012 2.506 1.00 95.88 101 SER A O 1
ATOM 780 N N . MET A 1 102 ? -8.507 -1.557 3.956 1.00 95.69 102 MET A N 1
ATOM 781 C CA . MET A 1 102 ? -7.684 -0.640 4.742 1.00 95.69 102 MET A CA 1
ATOM 782 C C . MET A 1 102 ? -6.523 -0.080 3.908 1.00 95.69 102 MET A C 1
ATOM 784 O O . MET A 1 102 ? -6.320 1.136 3.855 1.00 95.69 102 MET A O 1
ATOM 788 N N . ALA A 1 103 ? -5.761 -0.946 3.243 1.00 96.62 103 ALA A N 1
ATOM 789 C CA . ALA A 1 103 ? -4.610 -0.531 2.455 1.00 96.62 103 ALA A CA 1
ATOM 790 C C . ALA A 1 103 ? -5.028 0.244 1.194 1.00 96.62 103 ALA A C 1
ATOM 792 O O . ALA A 1 103 ? -4.357 1.210 0.834 1.00 96.62 103 ALA A O 1
ATOM 793 N N . ALA A 1 104 ? -6.180 -0.075 0.591 1.00 96.62 104 ALA A N 1
ATOM 794 C CA . ALA A 1 104 ? -6.758 0.696 -0.511 1.00 96.62 104 ALA A CA 1
ATOM 795 C C . ALA A 1 104 ? -7.080 2.140 -0.092 1.00 96.62 104 ALA A C 1
ATOM 797 O O . ALA A 1 104 ? -6.794 3.077 -0.839 1.00 96.62 104 ALA A O 1
ATOM 798 N N . LEU A 1 105 ? -7.610 2.346 1.124 1.00 95.44 105 LEU A N 1
ATOM 799 C CA . LEU A 1 105 ? -7.807 3.689 1.680 1.00 95.44 105 LEU A CA 1
ATOM 800 C C . LEU A 1 105 ? -6.477 4.431 1.860 1.00 95.44 105 LEU A C 1
ATOM 802 O O . LEU A 1 105 ? -6.374 5.598 1.482 1.00 95.44 105 LEU A O 1
ATOM 806 N N . LYS A 1 106 ? -5.446 3.769 2.398 1.00 95.38 106 LYS A N 1
ATOM 807 C CA . LYS A 1 106 ? -4.133 4.404 2.595 1.00 95.38 106 LYS A CA 1
ATOM 808 C C . LYS A 1 106 ? -3.476 4.762 1.259 1.00 95.38 106 LYS A C 1
ATOM 810 O O . LYS A 1 106 ? -2.910 5.843 1.142 1.00 95.38 106 LYS A O 1
ATOM 815 N N . CYS A 1 107 ? -3.625 3.904 0.249 1.00 95.25 107 CYS A N 1
ATOM 816 C CA . CYS A 1 107 ? -3.087 4.086 -1.100 1.00 95.25 107 CYS A CA 1
ATOM 817 C C . CYS A 1 107 ? -3.594 5.381 -1.760 1.00 95.25 107 CYS A C 1
ATOM 819 O O . CYS A 1 107 ? -2.824 6.109 -2.380 1.00 95.25 107 CYS A O 1
ATOM 821 N N . ILE A 1 108 ? -4.871 5.733 -1.556 1.00 93.69 108 ILE A N 1
ATOM 822 C CA . ILE A 1 108 ? -5.453 7.004 -2.033 1.00 93.69 108 ILE A CA 1
ATOM 823 C C . ILE A 1 108 ? -5.237 8.183 -1.063 1.00 93.69 108 ILE A C 1
ATOM 825 O O . ILE A 1 108 ? -5.939 9.192 -1.144 1.00 93.69 108 ILE A O 1
ATOM 829 N N . ASN A 1 109 ? -4.283 8.057 -0.136 1.00 91.44 109 ASN A N 1
ATOM 830 C CA . ASN A 1 109 ? -3.929 9.049 0.880 1.00 91.44 109 ASN A CA 1
ATOM 831 C C . ASN A 1 109 ? -5.069 9.388 1.867 1.00 91.44 109 ASN A C 1
ATOM 833 O O . ASN A 1 109 ? -5.186 10.514 2.359 1.00 91.44 109 ASN A O 1
ATOM 837 N N . TYR A 1 110 ? -5.947 8.423 2.166 1.00 93.00 110 TYR A N 1
ATOM 838 C CA . TYR A 1 110 ? -6.956 8.595 3.210 1.00 93.00 110 TYR A CA 1
ATOM 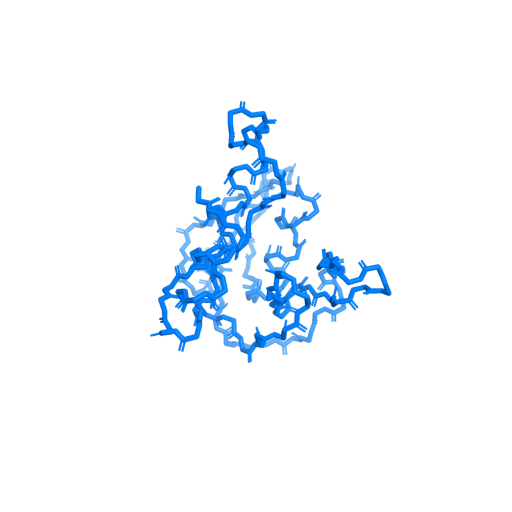839 C C . TYR A 1 110 ? -6.316 8.455 4.598 1.00 93.00 110 TYR A C 1
ATOM 841 O O . TYR A 1 110 ? -5.615 7.485 4.884 1.00 93.00 110 TYR A O 1
ATOM 849 N N . GLN A 1 111 ? -6.594 9.409 5.489 1.00 91.12 111 GLN A N 1
ATOM 850 C CA . GLN A 1 111 ? -6.042 9.422 6.843 1.00 91.12 111 GLN A CA 1
ATOM 851 C C . GLN A 1 111 ? -6.852 8.545 7.804 1.00 91.12 111 GLN A C 1
ATOM 853 O O . GLN A 1 111 ? -8.056 8.749 8.000 1.00 91.12 111 GLN A O 1
ATOM 858 N N . PHE A 1 112 ? -6.163 7.602 8.434 1.00 94.44 112 PHE A N 1
ATOM 859 C CA . PHE A 1 112 ? -6.660 6.785 9.532 1.00 94.44 112 PHE A CA 1
ATOM 860 C C . PHE A 1 112 ? -5.491 6.314 10.398 1.00 94.44 112 PHE A C 1
ATOM 862 O O . PHE A 1 112 ? -4.330 6.389 9.992 1.00 94.44 112 PHE A O 1
ATOM 869 N N . GLU A 1 113 ? -5.822 5.803 11.573 1.00 95.06 113 GLU A N 1
ATOM 870 C CA . GLU A 1 113 ? -4.890 5.195 12.517 1.00 95.06 113 GLU A CA 1
ATOM 871 C C . GLU A 1 113 ? -5.273 3.728 12.725 1.00 95.06 113 GLU A C 1
ATOM 873 O O . GLU A 1 113 ? -6.458 3.416 12.856 1.00 95.06 113 GLU A O 1
ATOM 878 N N . ILE A 1 114 ? -4.289 2.828 12.738 1.00 95.38 114 ILE A N 1
ATOM 879 C CA . ILE A 1 114 ? -4.503 1.427 13.118 1.00 95.38 114 ILE A CA 1
ATOM 880 C C . ILE A 1 114 ? -4.394 1.353 14.638 1.00 95.38 114 ILE A C 1
ATOM 882 O O . ILE A 1 114 ? -3.331 1.623 15.186 1.00 95.38 114 ILE A O 1
ATOM 886 N N . LEU A 1 115 ? -5.490 0.997 15.308 1.00 95.44 115 LEU A N 1
ATOM 887 C CA . LEU A 1 115 ? -5.529 0.864 16.765 1.00 95.44 115 LEU A CA 1
ATOM 888 C C . LEU A 1 115 ? -4.982 -0.494 17.213 1.00 95.44 115 LEU A C 1
ATOM 890 O O . LEU A 1 115 ? -4.212 -0.571 18.166 1.00 95.44 115 LEU A O 1
ATOM 894 N N . ASN A 1 116 ? -5.372 -1.563 16.517 1.00 94.44 116 ASN A N 1
ATOM 895 C CA . ASN A 1 116 ? -4.892 -2.919 16.757 1.00 94.44 116 ASN A CA 1
ATOM 896 C C . ASN A 1 116 ? -5.096 -3.802 15.520 1.00 94.44 116 ASN A C 1
ATOM 898 O O . ASN A 1 116 ? -5.975 -3.550 14.691 1.00 94.44 116 ASN A O 1
ATOM 902 N N . GLU A 1 117 ? -4.302 -4.868 15.421 1.00 93.81 117 GLU A N 1
ATOM 903 C CA . GLU A 1 117 ? -4.624 -5.988 14.535 1.00 93.81 117 GLU A CA 1
ATOM 904 C C . GLU A 1 117 ? -5.804 -6.779 15.129 1.00 93.81 117 GLU A C 1
ATOM 906 O O . GLU A 1 117 ? -5.908 -6.941 16.348 1.00 93.81 117 GLU A O 1
ATOM 911 N N . GLY A 1 118 ? -6.715 -7.242 14.276 1.00 93.31 118 GLY A N 1
ATOM 912 C CA . GLY A 1 118 ? -7.969 -7.894 14.652 1.00 93.31 118 GLY A CA 1
ATOM 913 C C . GLY A 1 118 ? -9.206 -7.010 14.476 1.00 93.31 118 GLY A C 1
ATOM 914 O O . GLY A 1 118 ? -9.158 -5.909 13.930 1.00 93.31 118 GLY A O 1
ATOM 915 N N . VAL A 1 119 ? -10.356 -7.518 14.915 1.00 94.06 119 VAL A N 1
ATOM 916 C CA . VAL A 1 119 ? -11.613 -6.758 14.913 1.00 94.06 119 VAL A CA 1
ATOM 917 C C . VAL A 1 119 ? -11.625 -5.733 16.047 1.00 94.06 119 VAL A C 1
ATOM 919 O O . VAL A 1 119 ? -10.995 -5.930 17.084 1.00 94.06 119 VAL A O 1
ATOM 922 N N . CYS A 1 120 ? -12.346 -4.629 15.862 1.00 93.38 120 CYS A N 1
ATOM 923 C CA . CYS A 1 120 ? -12.569 -3.670 16.934 1.00 93.38 120 CYS A CA 1
ATOM 924 C C . CYS A 1 120 ? -13.400 -4.286 18.056 1.00 93.38 120 CYS A C 1
ATOM 926 O O . CYS A 1 120 ? -14.427 -4.914 17.795 1.00 93.38 120 CYS A O 1
ATOM 928 N N . GLU A 1 121 ? -12.996 -4.036 19.298 1.00 87.25 121 GLU A N 1
ATOM 929 C CA . GLU A 1 121 ? -13.826 -4.341 20.457 1.00 87.25 121 GLU A CA 1
ATOM 930 C C . GLU A 1 121 ? -15.089 -3.473 20.415 1.00 87.25 121 GLU A C 1
ATOM 932 O O . GLU A 1 121 ? -15.029 -2.243 20.319 1.00 87.25 121 GLU A O 1
ATOM 937 N N . SER A 1 122 ? -16.252 -4.116 20.465 1.00 69.25 122 SER A N 1
ATOM 938 C CA . SER A 1 122 ? -17.516 -3.435 20.716 1.00 69.25 122 SER A CA 1
ATOM 939 C C . SER A 1 122 ? -17.510 -2.931 22.159 1.00 69.25 122 SER A C 1
ATOM 941 O O . SER A 1 122 ? -17.587 -3.738 23.084 1.00 69.25 122 SER A O 1
ATOM 943 N N . ARG A 1 123 ? -17.394 -1.614 22.342 1.00 51.88 123 ARG A N 1
ATOM 944 C CA . ARG A 1 123 ? -17.784 -0.951 23.592 1.00 51.88 123 ARG A CA 1
ATOM 945 C C . ARG A 1 123 ? -19.276 -0.674 23.604 1.00 51.88 123 ARG A C 1
ATOM 947 O O . ARG A 1 123 ? -19.793 -0.265 22.540 1.00 51.88 123 ARG A O 1
#

Foldseek 3Di:
DDPVVLVVCVVVVNLDADQDPDDPVPDDPLSVVLSVVCSVCVVQFPAFPQQPSHTEGQQWDQDPVSDTDGDALVPRDDDQGFWFWKQQPVVRDIFIDHSNSVSSCVRVVGDIDTPDTHGDDDD

pLDDT: mean 91.53, std 5.88, range [51.88, 97.19]

Radius of gyration: 15.54 Å; chains: 1; bounding box: 39×28×42 Å

Organism: NCBI:txid8208

Sequence (123 aa):
MSLCSFHAGRCHSDPLFFVSEGSCDEVDAAKLEWANFRANMSSKSSAQEPCNLDTCYEWETCSALKKCACKAARDCPRSEANMFCVKLTRTQRTRSMDLCSMAALKCINYQFEILNEGVCESR

InterPro domains:
  IPR003884 Factor I / membrane attack complex [SM00057] (50-122)
  IPR048828 Complement component C6, KAZAL domain [PF21288] (1-25)